Protein AF-A0A520K6S6-F1 (afdb_monomer_lite)

Secondary structure (DSSP, 8-state):
-HHHHHHH-THHHHSS--HHHH-S--HHHHHHHHTTTT-SSPP----STTSSHHHHHHHHHHHHHHTT---

Foldseek 3Di:
DVVVVCVVVVCLVVLAQPCVLQVDDDPVVLVVVVVVPPPPDDDDDDDDPPPCPSNSVRVNVRVCSVVPNND

pLDDT: mean 92.93, std 4.25, range [71.56, 97.0]

Structure (mmCIF, N/CA/C/O backbone):
data_AF-A0A520K6S6-F1
#
_entry.id   AF-A0A520K6S6-F1
#
loop_
_atom_site.group_PDB
_atom_site.id
_atom_site.type_symbol
_atom_site.label_atom_id
_atom_site.label_alt_id
_atom_site.label_comp_id
_atom_site.label_asym_id
_atom_site.label_entity_id
_atom_site.label_seq_id
_atom_site.pdbx_PDB_ins_code
_atom_site.Cartn_x
_atom_site.Cartn_y
_atom_site.Cartn_z
_atom_site.occupancy
_atom_site.B_iso_or_equiv
_atom_site.auth_seq_id
_atom_site.auth_comp_id
_atom_site.auth_asym_id
_atom_site.auth_atom_id
_atom_site.pdbx_PDB_model_num
ATOM 1 N N . MET A 1 1 ? -18.004 14.893 -8.434 1.00 71.56 1 MET A N 1
ATOM 2 C CA . MET A 1 1 ? -16.992 14.437 -7.450 1.00 71.56 1 MET A CA 1
ATOM 3 C C . MET A 1 1 ? -17.003 12.919 -7.263 1.00 71.56 1 MET A C 1
ATOM 5 O O . MET A 1 1 ? -15.975 12.317 -7.528 1.00 71.56 1 MET A O 1
ATOM 9 N N . LYS A 1 2 ? -18.137 12.285 -6.911 1.00 79.38 2 LYS A N 1
ATOM 10 C CA . LYS A 1 2 ? -18.235 10.818 -6.715 1.00 79.38 2 LYS A CA 1
ATOM 11 C C . LYS A 1 2 ? -17.672 9.979 -7.876 1.00 79.38 2 LYS A C 1
ATOM 13 O O . LYS A 1 2 ? -16.888 9.069 -7.640 1.00 79.38 2 LYS A O 1
ATOM 18 N N . GLU A 1 3 ? -17.991 10.342 -9.117 1.00 89.19 3 GLU A N 1
ATOM 19 C CA . GLU A 1 3 ? -17.515 9.611 -10.305 1.00 89.19 3 GLU A CA 1
ATOM 20 C C . GLU A 1 3 ? -16.000 9.697 -10.523 1.00 89.19 3 GLU A C 1
ATOM 22 O O . GLU A 1 3 ? -15.376 8.743 -10.980 1.00 89.19 3 GLU A O 1
ATOM 27 N N . ILE A 1 4 ? -15.375 10.809 -10.126 1.00 93.56 4 ILE A N 1
ATOM 28 C CA . ILE A 1 4 ? -13.916 10.943 -10.198 1.00 93.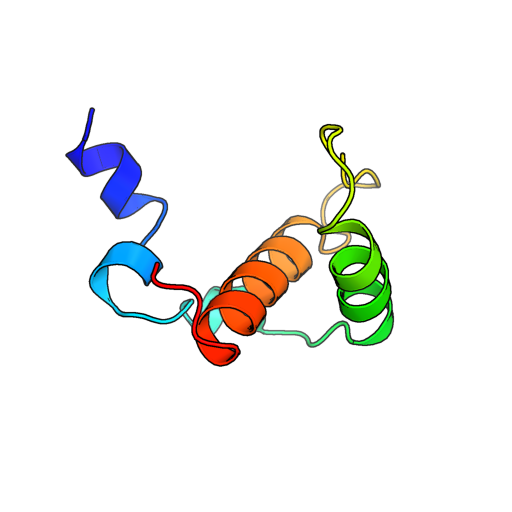56 4 ILE A CA 1
ATOM 29 C C . ILE A 1 4 ? -13.279 9.967 -9.212 1.00 93.56 4 ILE A C 1
ATOM 31 O O . ILE A 1 4 ? -12.386 9.222 -9.594 1.00 93.56 4 ILE A O 1
ATOM 35 N N . ILE A 1 5 ? -13.766 9.917 -7.971 1.00 92.00 5 ILE A N 1
ATOM 36 C CA . ILE A 1 5 ? -13.184 9.044 -6.947 1.00 92.00 5 ILE A CA 1
ATOM 37 C C . ILE A 1 5 ? -13.286 7.572 -7.379 1.00 92.00 5 ILE A C 1
ATOM 39 O O . ILE A 1 5 ? -12.283 6.867 -7.331 1.00 92.00 5 ILE A O 1
ATOM 43 N N . LYS A 1 6 ? -14.430 7.126 -7.915 1.00 89.44 6 LYS A N 1
ATOM 44 C CA . LYS A 1 6 ? -14.568 5.762 -8.463 1.00 89.44 6 LYS A CA 1
ATOM 45 C C . LYS A 1 6 ? -13.568 5.468 -9.584 1.00 89.44 6 LYS A C 1
ATOM 47 O O . LYS A 1 6 ? -12.966 4.403 -9.611 1.00 89.44 6 LYS A O 1
ATOM 52 N N . ARG A 1 7 ? -13.336 6.428 -10.485 1.00 90.94 7 ARG A N 1
ATOM 53 C CA . ARG A 1 7 ? -12.371 6.270 -11.585 1.00 90.94 7 ARG A CA 1
ATOM 54 C C . ARG A 1 7 ? -10.932 6.085 -11.092 1.00 90.94 7 ARG A C 1
ATOM 56 O O . ARG A 1 7 ? -10.164 5.363 -11.723 1.00 90.94 7 ARG A O 1
ATOM 63 N N . TRP A 1 8 ? -10.558 6.739 -9.994 1.00 91.94 8 TRP A N 1
ATOM 64 C CA . TRP A 1 8 ? -9.226 6.598 -9.393 1.00 91.94 8 TRP A CA 1
ATOM 65 C C . TRP A 1 8 ? -9.067 5.322 -8.556 1.00 91.94 8 TRP A C 1
ATOM 67 O O . TRP A 1 8 ? -7.936 4.876 -8.365 1.00 91.94 8 TRP A O 1
ATOM 77 N N . ASN A 1 9 ? -10.178 4.723 -8.119 1.00 94.19 9 ASN A N 1
ATOM 78 C CA . ASN A 1 9 ? -10.224 3.538 -7.263 1.00 94.19 9 ASN A CA 1
ATOM 79 C C . ASN A 1 9 ? -11.033 2.410 -7.945 1.00 94.19 9 ASN A C 1
ATOM 81 O O . ASN A 1 9 ? -12.113 2.049 -7.480 1.00 94.19 9 ASN A O 1
ATOM 85 N N . PRO A 1 10 ? -10.551 1.848 -9.072 1.00 93.31 10 PRO A N 1
ATOM 86 C CA . PRO A 1 10 ? -11.290 0.848 -9.854 1.00 93.31 10 PRO A CA 1
ATOM 87 C C . PRO A 1 10 ? -11.593 -0.451 -9.088 1.00 93.31 10 PRO A C 1
ATOM 89 O O . PRO A 1 10 ? -12.527 -1.168 -9.442 1.00 93.31 10 PRO A O 1
ATOM 92 N N . TRP A 1 11 ? -10.839 -0.758 -8.030 1.00 95.00 11 TRP A N 1
ATOM 93 C CA . TRP A 1 11 ? -11.081 -1.927 -7.180 1.00 95.00 11 TRP A CA 1
ATOM 94 C C . TRP A 1 11 ? -12.423 -1.867 -6.438 1.00 95.00 11 TRP A C 1
ATOM 96 O O . TRP A 1 11 ? -13.007 -2.917 -6.209 1.00 95.00 11 TRP A O 1
ATOM 106 N N . TRP A 1 12 ? -12.976 -0.676 -6.182 1.00 94.62 12 TRP A N 1
ATOM 107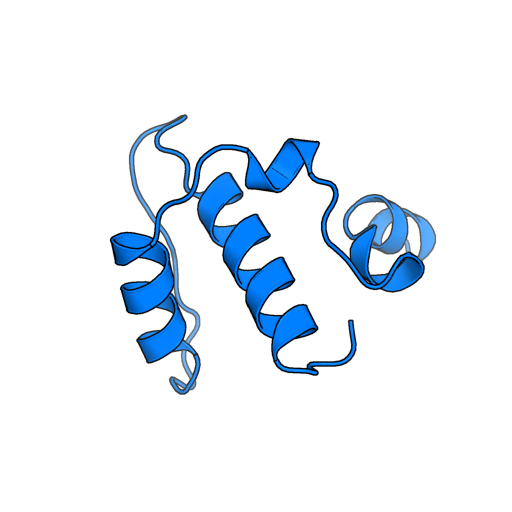 C CA . TRP A 1 12 ? -14.333 -0.505 -5.633 1.00 94.62 12 TRP A CA 1
ATOM 108 C C . TRP A 1 12 ? -15.443 -1.004 -6.564 1.00 94.62 12 TRP A C 1
ATOM 110 O O . TRP A 1 12 ? -16.580 -1.186 -6.145 1.00 94.62 12 TRP A O 1
ATOM 120 N N . LEU A 1 13 ? -15.141 -1.170 -7.854 1.00 91.81 13 LEU A N 1
ATOM 121 C CA . LEU A 1 13 ? -16.091 -1.671 -8.850 1.00 91.81 13 LEU A CA 1
ATOM 122 C C . LEU A 1 13 ? -15.817 -3.130 -9.213 1.00 91.81 13 LEU A C 1
ATOM 124 O O . LEU A 1 13 ? -16.747 -3.875 -9.506 1.00 91.81 13 LEU A O 1
ATOM 128 N N . HIS A 1 14 ? -14.544 -3.522 -9.248 1.00 90.44 14 HIS A N 1
ATOM 129 C CA . HIS A 1 14 ? -14.123 -4.819 -9.779 1.00 90.44 14 HIS A CA 1
ATOM 130 C C . HIS A 1 14 ? -13.729 -5.836 -8.709 1.00 90.44 14 HIS A C 1
ATOM 132 O O . HIS A 1 14 ? -13.468 -6.985 -9.059 1.00 90.44 14 HIS A O 1
ATOM 138 N N . GLY A 1 15 ? -13.639 -5.428 -7.441 1.00 93.00 15 GLY A N 1
ATOM 139 C CA . GLY A 1 15 ? -13.225 -6.308 -6.351 1.00 93.00 15 GLY A CA 1
ATOM 140 C C . GLY A 1 15 ? -11.777 -6.786 -6.462 1.00 93.00 15 GLY A C 1
ATOM 141 O O . GLY A 1 15 ? -11.449 -7.836 -5.932 1.00 93.00 15 GLY A O 1
ATOM 142 N N . ARG A 1 16 ? -10.929 -6.075 -7.216 1.00 91.94 16 ARG A N 1
ATOM 143 C CA . ARG A 1 16 ? -9.499 -6.378 -7.374 1.00 91.94 16 ARG A CA 1
ATOM 144 C C . ARG A 1 16 ? -8.728 -5.186 -7.912 1.00 91.94 16 ARG A C 1
ATOM 146 O O . ARG A 1 16 ? -9.287 -4.349 -8.637 1.00 91.94 16 ARG A O 1
ATOM 153 N N . VAL A 1 17 ? -7.435 -5.131 -7.628 1.00 95.31 17 VAL A N 1
ATOM 154 C CA . VAL A 1 17 ? -6.554 -4.128 -8.221 1.00 95.31 17 VAL A CA 1
ATOM 155 C C . VAL A 1 17 ? -6.140 -4.578 -9.633 1.00 95.31 17 VAL A C 1
ATOM 157 O O . VAL A 1 17 ? -5.860 -5.751 -9.860 1.00 95.31 17 VAL A O 1
ATOM 160 N N . PRO A 1 18 ? -6.093 -3.683 -10.641 1.00 92.56 18 PRO A N 1
ATOM 161 C CA . PRO A 1 18 ? -5.633 -4.070 -11.974 1.00 92.56 18 PRO A CA 1
ATOM 162 C C . PRO A 1 18 ? -4.182 -4.577 -11.956 1.00 92.56 18 PRO A C 1
ATOM 164 O O . PRO A 1 18 ? -3.309 -3.868 -11.459 1.00 92.56 18 PRO A O 1
ATOM 167 N N . GLU A 1 19 ? -3.885 -5.705 -12.612 1.00 89.25 19 GLU A N 1
ATOM 168 C CA . GLU A 1 19 ? -2.529 -6.304 -12.667 1.00 89.25 19 GLU A CA 1
ATOM 169 C C . GLU A 1 19 ? -1.436 -5.318 -13.118 1.00 89.25 19 GLU A C 1
ATOM 171 O O . GLU A 1 19 ? -0.293 -5.331 -12.657 1.00 89.25 19 GLU A O 1
ATOM 176 N N . SER A 1 20 ? -1.801 -4.371 -13.990 1.00 89.12 20 SER A N 1
ATOM 177 C CA . SER A 1 20 ? -0.909 -3.289 -14.427 1.00 89.12 20 SER A CA 1
ATOM 178 C C . SER A 1 20 ? -0.334 -2.442 -13.278 1.00 89.12 20 SER A C 1
ATOM 180 O O . SER A 1 20 ? 0.696 -1.789 -13.471 1.00 89.12 20 SER A O 1
ATOM 182 N N . LYS A 1 21 ? -0.975 -2.450 -12.103 1.00 87.44 21 LYS A N 1
ATOM 183 C CA . LYS A 1 21 ? -0.616 -1.694 -10.897 1.00 87.44 21 LYS A CA 1
ATOM 184 C C . LYS A 1 21 ? 0.171 -2.521 -9.872 1.00 87.44 21 LYS A C 1
ATOM 186 O O . LYS A 1 21 ? 0.913 -1.916 -9.098 1.00 87.44 21 LYS A O 1
ATOM 191 N N . THR A 1 22 ? 0.074 -3.853 -9.901 1.00 83.69 22 THR A N 1
ATOM 192 C CA . THR A 1 22 ? 0.713 -4.778 -8.940 1.00 83.69 22 THR A CA 1
ATOM 193 C C . THR A 1 22 ? 1.971 -5.481 -9.480 1.00 83.69 22 THR A C 1
ATOM 195 O O . THR A 1 22 ? 2.661 -6.147 -8.716 1.00 83.69 22 THR A O 1
ATOM 198 N N . ARG A 1 23 ? 2.337 -5.241 -10.752 1.00 79.69 23 ARG A N 1
ATOM 199 C CA . ARG A 1 23 ? 3.457 -5.822 -11.539 1.00 79.69 23 ARG A CA 1
ATOM 200 C C . ARG A 1 23 ? 4.646 -6.480 -10.815 1.00 79.69 23 ARG A C 1
ATOM 202 O O . ARG A 1 23 ? 5.034 -7.567 -11.218 1.00 79.69 23 ARG A O 1
ATOM 209 N N . ILE A 1 24 ? 5.317 -5.805 -9.874 1.00 89.94 24 ILE A N 1
ATOM 210 C CA . ILE A 1 24 ? 6.555 -6.318 -9.249 1.00 89.94 24 ILE A CA 1
ATOM 211 C C . ILE A 1 24 ? 6.310 -6.537 -7.766 1.00 89.94 24 ILE A C 1
ATOM 213 O O . ILE A 1 24 ? 6.244 -5.553 -7.027 1.00 89.94 24 ILE A O 1
ATOM 217 N N . ALA A 1 25 ? 6.216 -7.799 -7.345 1.00 90.00 25 ALA A N 1
ATOM 218 C CA . ALA A 1 25 ? 6.028 -8.189 -5.950 1.00 90.00 25 ALA A CA 1
ATOM 219 C C . ALA A 1 25 ? 7.117 -7.604 -5.034 1.00 90.00 25 ALA A C 1
ATOM 221 O O . ALA A 1 25 ? 8.299 -7.575 -5.381 1.00 90.00 25 ALA A O 1
ATOM 222 N N . ARG A 1 26 ? 6.708 -7.122 -3.856 1.00 92.38 26 ARG A N 1
ATOM 223 C CA . ARG A 1 26 ? 7.590 -6.532 -2.833 1.00 92.38 26 ARG A CA 1
ATOM 224 C C . ARG A 1 26 ? 7.248 -7.104 -1.453 1.00 92.38 26 ARG A C 1
ATOM 226 O O . ARG A 1 26 ? 6.779 -6.358 -0.594 1.00 92.38 26 ARG A O 1
ATOM 233 N N . PRO A 1 27 ? 7.448 -8.416 -1.242 1.00 93.94 27 PRO A N 1
ATOM 234 C CA . PRO A 1 27 ? 6.933 -9.128 -0.072 1.00 93.94 27 PRO A CA 1
ATOM 235 C C . PRO A 1 27 ? 7.470 -8.572 1.251 1.00 93.94 27 PRO A C 1
ATOM 237 O O . PRO A 1 27 ? 6.706 -8.407 2.195 1.00 93.94 27 PRO A O 1
ATOM 240 N N . GLU A 1 28 ? 8.750 -8.197 1.310 1.00 94.81 28 GLU A N 1
ATOM 241 C CA . GLU A 1 28 ? 9.347 -7.627 2.524 1.00 94.81 28 GLU A CA 1
ATOM 242 C C . GLU A 1 28 ? 8.732 -6.271 2.891 1.00 94.81 28 GLU A C 1
ATOM 244 O O . GLU A 1 28 ? 8.325 -6.049 4.031 1.00 94.81 28 GLU A O 1
ATOM 249 N N . THR A 1 29 ? 8.623 -5.358 1.917 1.00 94.50 29 THR A N 1
ATOM 250 C CA . THR A 1 29 ? 8.049 -4.025 2.148 1.00 94.50 29 THR A CA 1
ATOM 251 C C . THR A 1 29 ? 6.562 -4.114 2.473 1.00 94.50 29 THR A C 1
ATOM 253 O O . THR A 1 29 ? 6.100 -3.444 3.395 1.00 94.50 29 THR A O 1
ATOM 256 N N . LEU A 1 30 ? 5.821 -4.952 1.742 1.00 95.94 30 LEU A N 1
ATOM 257 C CA . LEU A 1 30 ? 4.404 -5.195 1.989 1.00 95.94 30 LEU A CA 1
ATOM 258 C C . LEU A 1 30 ? 4.192 -5.766 3.394 1.00 95.94 30 LEU A C 1
ATOM 260 O O . LEU A 1 30 ? 3.423 -5.198 4.161 1.00 95.94 30 LEU A O 1
ATOM 264 N N . GLY A 1 31 ? 4.933 -6.812 3.768 1.00 96.19 31 GLY A N 1
ATOM 265 C CA . GLY A 1 31 ? 4.845 -7.419 5.096 1.00 96.19 31 GLY A CA 1
ATOM 266 C C . GLY A 1 31 ? 5.187 -6.443 6.226 1.00 96.19 31 GLY A C 1
ATOM 267 O O . GLY A 1 31 ? 4.572 -6.492 7.289 1.00 96.19 31 GLY A O 1
ATOM 268 N N . GLY A 1 32 ? 6.124 -5.518 6.001 1.00 95.44 32 GLY A N 1
ATOM 269 C CA . GLY A 1 32 ? 6.407 -4.428 6.937 1.00 95.44 32 GLY A CA 1
ATOM 270 C C . GLY A 1 32 ? 5.223 -3.476 7.120 1.00 95.44 32 GLY A C 1
ATOM 271 O O . GLY A 1 32 ? 4.890 -3.132 8.249 1.00 95.44 32 GLY A O 1
ATOM 272 N N . ILE A 1 33 ? 4.560 -3.087 6.029 1.00 95.06 33 ILE A N 1
ATOM 273 C CA . ILE A 1 33 ? 3.414 -2.165 6.065 1.00 95.06 33 ILE A CA 1
ATOM 274 C C . ILE A 1 33 ? 2.163 -2.834 6.640 1.00 95.06 33 ILE A C 1
ATOM 276 O O . ILE A 1 33 ? 1.446 -2.199 7.407 1.00 95.06 33 ILE A O 1
ATOM 280 N N . VAL A 1 34 ? 1.919 -4.111 6.339 1.00 95.88 34 VAL A N 1
ATOM 281 C CA . VAL A 1 34 ? 0.785 -4.875 6.892 1.00 95.88 34 VAL A CA 1
ATOM 282 C C . VAL A 1 34 ? 0.821 -4.885 8.423 1.00 95.88 34 VAL A C 1
ATOM 284 O O . VAL A 1 34 ? -0.203 -4.684 9.069 1.00 95.88 34 VAL A O 1
ATOM 287 N N . LYS A 1 35 ? 2.012 -4.999 9.026 1.00 94.75 35 LYS A N 1
ATOM 288 C CA . LYS A 1 35 ? 2.187 -4.914 10.490 1.00 94.75 35 LYS A CA 1
ATOM 289 C C . LYS A 1 35 ? 1.793 -3.554 11.076 1.00 94.75 35 LYS A C 1
ATOM 291 O O . LYS A 1 35 ? 1.500 -3.475 12.265 1.00 94.75 35 LYS A O 1
ATOM 296 N N . LEU A 1 36 ? 1.795 -2.498 10.263 1.00 95.19 36 LEU A N 1
ATOM 297 C CA . LEU A 1 36 ? 1.432 -1.142 10.672 1.00 95.19 36 LEU A CA 1
ATOM 298 C C . LEU A 1 36 ? -0.069 -0.858 10.518 1.00 95.19 36 LEU A C 1
ATOM 300 O O . LEU A 1 36 ? -0.517 0.179 10.986 1.00 95.19 36 LEU A O 1
ATOM 304 N N . LEU A 1 37 ? -0.867 -1.750 9.918 1.00 93.06 37 LEU A N 1
ATOM 305 C CA . LEU A 1 37 ? -2.302 -1.504 9.687 1.00 93.06 37 LEU A CA 1
ATOM 306 C C . LEU A 1 37 ? -3.111 -1.261 10.969 1.00 93.06 37 LEU A C 1
ATOM 308 O O . LEU A 1 37 ? -4.143 -0.601 10.922 1.00 93.06 37 LEU A O 1
ATOM 312 N N . ASN A 1 38 ? -2.641 -1.779 12.106 1.00 91.12 38 ASN A N 1
ATOM 313 C CA . ASN A 1 38 ? -3.331 -1.670 13.392 1.00 91.12 38 ASN A CA 1
ATOM 314 C C . ASN A 1 38 ? -2.985 -0.396 14.180 1.00 91.12 38 ASN A C 1
ATOM 316 O O . ASN A 1 38 ? -3.500 -0.211 15.286 1.00 91.12 38 ASN A O 1
ATOM 320 N N . ILE A 1 39 ? -2.107 0.470 13.662 1.00 94.56 39 ILE A N 1
ATOM 321 C CA . ILE A 1 39 ? -1.808 1.744 14.324 1.00 94.56 39 ILE A CA 1
ATOM 322 C C . ILE A 1 39 ? -2.949 2.741 14.080 1.00 94.56 39 ILE A C 1
ATOM 324 O O . ILE A 1 39 ? -3.625 2.692 13.053 1.00 94.56 39 ILE A O 1
ATOM 328 N N . LYS A 1 40 ? -3.183 3.652 15.028 1.00 94.50 40 LYS A N 1
ATOM 329 C CA . LYS A 1 40 ? -4.278 4.638 14.923 1.00 94.50 40 LYS A CA 1
ATOM 330 C C . LYS A 1 40 ? -3.866 5.883 14.137 1.00 94.50 40 LYS A C 1
ATOM 332 O O . LYS A 1 40 ? -4.712 6.682 13.740 1.00 94.50 40 LYS A O 1
ATOM 337 N N . GLU A 1 41 ? -2.569 6.064 13.952 1.00 95.12 41 GLU A N 1
ATOM 338 C CA . GLU A 1 41 ? -1.943 7.201 13.307 1.00 95.12 41 GLU A CA 1
ATOM 339 C C . GLU A 1 41 ? -1.879 7.045 11.783 1.00 95.12 41 GLU A C 1
ATOM 341 O O . GLU A 1 41 ? -1.859 5.948 11.223 1.00 95.12 41 GLU A O 1
ATOM 346 N N . ILE A 1 42 ? -1.779 8.177 11.084 1.00 93.69 42 ILE A N 1
ATOM 347 C CA . ILE A 1 42 ? -1.537 8.179 9.641 1.00 93.69 42 ILE A CA 1
ATOM 348 C C . ILE A 1 42 ? -0.118 7.660 9.374 1.00 93.69 42 ILE A C 1
ATOM 350 O O . ILE A 1 42 ? 0.865 8.257 9.813 1.00 93.69 42 ILE A O 1
ATOM 354 N N . THR A 1 43 ? -0.007 6.587 8.589 1.00 93.25 43 THR A N 1
ATOM 355 C CA . THR A 1 43 ? 1.284 6.073 8.107 1.00 93.25 43 THR A CA 1
ATOM 356 C C . THR A 1 43 ? 1.665 6.722 6.778 1.00 93.25 43 THR A C 1
ATOM 358 O O . THR A 1 43 ? 0.913 6.663 5.804 1.00 93.25 43 THR A O 1
ATOM 361 N N . CYS A 1 44 ? 2.872 7.285 6.701 1.00 94.50 44 CYS A N 1
ATOM 362 C CA . CYS A 1 44 ? 3.410 7.893 5.483 1.00 94.50 44 CYS A CA 1
ATOM 363 C C . CYS A 1 44 ? 4.534 7.036 4.881 1.00 94.50 44 CYS A C 1
ATOM 365 O O . CYS A 1 44 ? 5.573 6.840 5.506 1.00 94.50 44 CYS A O 1
ATOM 367 N N . ILE A 1 45 ? 4.375 6.592 3.629 1.00 93.25 45 ILE A N 1
ATOM 368 C CA . ILE A 1 45 ? 5.436 5.899 2.876 1.00 93.25 45 ILE A CA 1
ATOM 369 C C . ILE A 1 45 ? 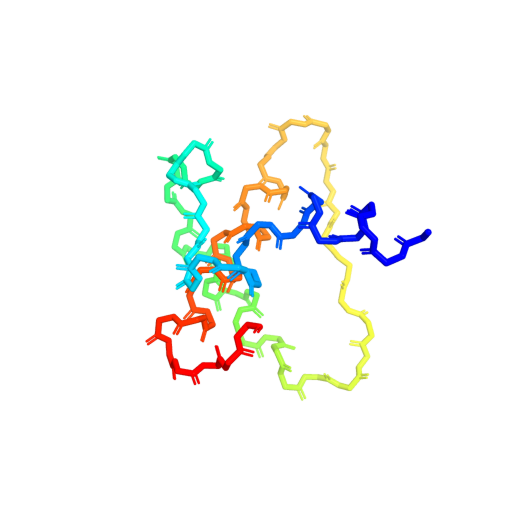6.270 6.941 2.117 1.00 93.25 45 ILE A C 1
ATOM 371 O O . ILE A 1 45 ? 5.784 7.572 1.175 1.00 93.25 45 ILE A O 1
ATOM 375 N N . THR A 1 46 ? 7.538 7.110 2.494 1.00 95.44 46 THR A N 1
ATOM 376 C CA . THR A 1 46 ? 8.451 8.114 1.915 1.00 95.44 46 THR A CA 1
ATOM 377 C C . THR A 1 46 ? 9.591 7.472 1.113 1.00 95.44 46 THR A C 1
ATOM 379 O O . THR A 1 46 ? 9.737 6.253 1.067 1.00 95.44 46 THR A O 1
ATOM 382 N N . GLY A 1 47 ? 10.353 8.284 0.367 1.00 95.38 47 GLY A N 1
ATOM 383 C CA . GLY A 1 47 ? 11.502 7.830 -0.431 1.00 95.38 47 GLY A CA 1
ATOM 384 C C . GLY A 1 47 ? 11.576 8.456 -1.826 1.00 95.38 47 GLY A C 1
ATOM 385 O O . GLY A 1 47 ? 10.655 9.151 -2.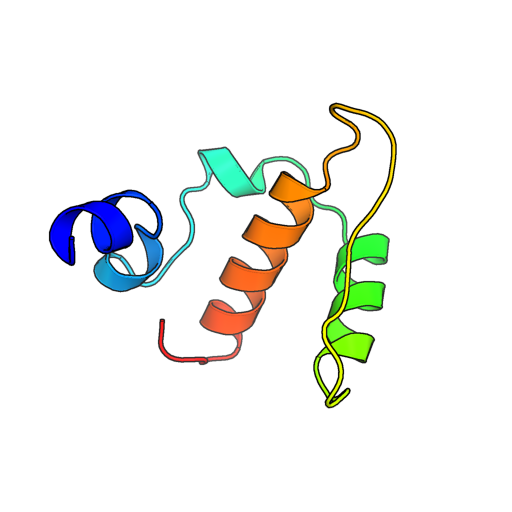267 1.00 95.38 47 GLY A O 1
ATOM 386 N N . VAL A 1 48 ? 12.655 8.173 -2.558 1.00 97.00 48 VAL A N 1
ATOM 387 C CA . VAL A 1 48 ? 12.966 8.798 -3.859 1.00 97.00 48 VAL A CA 1
ATOM 388 C C . VAL A 1 48 ? 11.907 8.549 -4.942 1.00 97.00 48 VAL A C 1
ATOM 390 O O . VAL A 1 48 ? 11.116 7.600 -4.897 1.00 97.00 48 VAL A O 1
ATOM 393 N N . ARG A 1 49 ? 11.841 9.425 -5.950 1.00 95.38 49 ARG A N 1
ATOM 394 C CA . ARG A 1 49 ? 10.900 9.274 -7.071 1.00 95.38 49 ARG A CA 1
ATOM 395 C C . ARG A 1 49 ? 11.142 7.937 -7.789 1.00 95.38 49 ARG A C 1
ATOM 397 O O . ARG A 1 49 ? 12.277 7.545 -8.007 1.00 95.38 49 ARG A O 1
ATOM 404 N N . ARG A 1 50 ? 10.053 7.247 -8.156 1.00 91.00 50 ARG A N 1
ATOM 405 C CA . ARG A 1 50 ? 10.061 5.944 -8.857 1.00 91.00 50 ARG A CA 1
ATOM 406 C C . ARG A 1 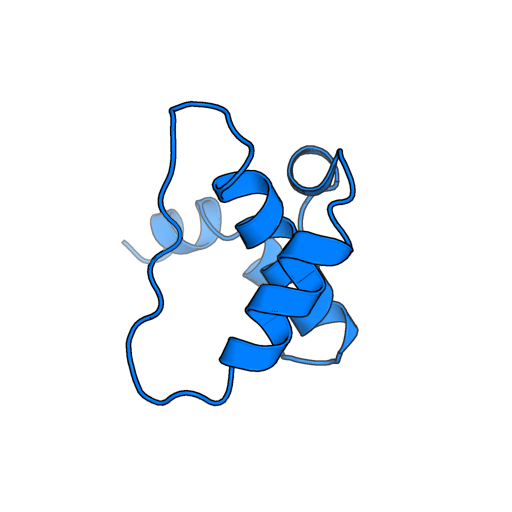50 ? 10.679 4.754 -8.091 1.00 91.00 50 ARG A C 1
ATOM 408 O O . ARG A 1 50 ? 10.900 3.722 -8.703 1.00 91.00 50 ARG A O 1
ATOM 415 N N . CYS A 1 51 ? 10.826 4.809 -6.761 1.00 92.75 51 CYS A N 1
ATOM 416 C CA . CYS A 1 51 ? 11.239 3.631 -5.971 1.00 92.75 51 CYS A CA 1
ATOM 417 C C . CYS A 1 51 ? 10.136 2.573 -5.729 1.00 92.75 51 CYS A C 1
ATOM 419 O O . CYS A 1 51 ? 10.389 1.563 -5.084 1.00 92.75 51 CYS A O 1
ATOM 421 N N . GLY A 1 52 ? 8.914 2.783 -6.235 1.00 93.12 52 GLY A N 1
ATOM 422 C CA . GLY A 1 52 ? 7.828 1.797 -6.131 1.00 93.12 52 GLY A CA 1
ATOM 423 C C . GLY A 1 52 ? 6.841 1.997 -4.977 1.00 93.12 52 GLY A C 1
ATOM 424 O O . GLY A 1 52 ? 6.023 1.119 -4.748 1.00 93.12 52 G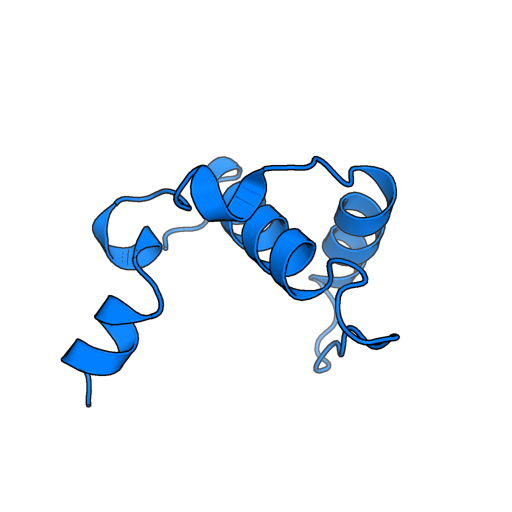LY A O 1
ATOM 425 N N . LYS A 1 53 ? 6.843 3.149 -4.291 1.00 95.00 53 LYS A N 1
ATOM 426 C CA . LYS A 1 53 ? 5.886 3.450 -3.199 1.00 95.00 53 LYS A CA 1
ATOM 427 C C . LYS A 1 53 ? 4.425 3.220 -3.594 1.00 95.00 53 LYS A C 1
ATOM 429 O O . LYS A 1 53 ? 3.706 2.510 -2.908 1.00 95.00 53 LYS A O 1
ATOM 434 N N . SER A 1 54 ? 4.000 3.780 -4.730 1.00 93.81 54 SER A N 1
ATOM 435 C CA . SER A 1 54 ? 2.632 3.595 -5.229 1.00 93.81 54 SER A CA 1
ATOM 436 C C . SER A 1 54 ? 2.341 2.137 -5.585 1.00 93.81 54 SER A C 1
ATOM 438 O O . SER A 1 54 ? 1.231 1.681 -5.367 1.00 93.81 54 SER A O 1
ATOM 440 N N . THR A 1 55 ? 3.331 1.397 -6.092 1.00 94.94 55 THR A N 1
ATOM 441 C CA . THR A 1 55 ? 3.192 -0.038 -6.382 1.00 94.94 55 THR A CA 1
ATOM 442 C C . THR A 1 55 ? 2.919 -0.834 -5.112 1.00 94.94 55 THR A C 1
ATOM 444 O O . THR A 1 55 ? 2.006 -1.647 -5.108 1.00 94.94 55 THR A O 1
ATOM 447 N N . VAL A 1 56 ? 3.650 -0.560 -4.027 1.00 95.56 56 VAL A N 1
ATOM 448 C CA . VAL A 1 56 ? 3.410 -1.223 -2.735 1.00 95.56 56 VAL A CA 1
ATOM 449 C C . VAL A 1 56 ? 2.038 -0.854 -2.167 1.00 95.56 56 VAL A C 1
ATOM 451 O O . VAL A 1 56 ? 1.348 -1.716 -1.646 1.00 95.56 56 VAL A O 1
ATOM 454 N N . LEU A 1 57 ? 1.604 0.400 -2.323 1.00 95.62 57 LEU A N 1
ATOM 455 C CA . LEU A 1 57 ? 0.248 0.830 -1.955 1.00 95.62 57 LEU A CA 1
ATOM 456 C C . LEU A 1 57 ? -0.835 0.049 -2.711 1.00 95.62 57 LEU A C 1
ATOM 458 O O . LEU A 1 57 ? -1.806 -0.386 -2.106 1.00 95.62 57 LEU A O 1
ATOM 462 N N . TYR A 1 58 ? -0.661 -0.164 -4.016 1.00 96.38 58 TYR A N 1
ATOM 463 C CA . TYR A 1 58 ? -1.586 -0.979 -4.803 1.00 96.38 58 TYR A CA 1
ATOM 464 C C . TYR A 1 58 ? -1.578 -2.448 -4.375 1.00 96.38 58 TYR A C 1
ATOM 466 O O . TYR A 1 58 ? -2.640 -3.045 -4.286 1.00 96.38 58 TYR A O 1
ATOM 474 N N . GLN A 1 59 ? -0.410 -3.007 -4.058 1.00 95.81 59 GLN A N 1
ATOM 475 C CA . GLN A 1 59 ? -0.295 -4.373 -3.534 1.00 95.81 59 GLN A CA 1
ATOM 476 C C . GLN A 1 59 ? -0.930 -4.527 -2.153 1.00 95.81 59 GLN A C 1
ATOM 478 O O . GLN A 1 59 ? -1.516 -5.561 -1.875 1.00 95.81 59 GLN A O 1
ATOM 483 N N . LEU A 1 60 ? -0.853 -3.499 -1.304 1.00 96.19 60 LEU A N 1
ATOM 484 C CA . LEU A 1 60 ? -1.537 -3.489 -0.014 1.00 96.19 60 LEU A CA 1
ATOM 485 C C . LEU A 1 60 ? -3.055 -3.510 -0.186 1.00 96.19 60 LEU A C 1
ATOM 487 O O . LEU A 1 60 ? -3.726 -4.261 0.508 1.00 96.19 60 LEU A O 1
ATOM 491 N N . ILE A 1 61 ? -3.592 -2.702 -1.104 1.00 96.31 61 ILE A N 1
ATOM 492 C CA . ILE A 1 61 ? -5.031 -2.701 -1.400 1.00 96.31 61 ILE A CA 1
ATOM 493 C C . ILE A 1 61 ? -5.471 -4.084 -1.889 1.00 96.31 61 ILE A C 1
ATOM 495 O O . ILE A 1 61 ? -6.475 -4.595 -1.410 1.00 96.31 61 ILE A O 1
ATOM 499 N N . ASP A 1 62 ? -4.714 -4.683 -2.807 1.00 95.81 62 ASP A N 1
ATOM 500 C CA . ASP A 1 62 ? -5.008 -6.014 -3.349 1.00 95.81 62 ASP A CA 1
ATOM 501 C C . ASP A 1 62 ? -4.996 -7.077 -2.241 1.00 95.81 62 ASP A C 1
ATOM 503 O O . ASP A 1 62 ? -5.976 -7.791 -2.069 1.00 95.81 62 ASP A O 1
ATOM 507 N N . HIS A 1 63 ? -3.956 -7.072 -1.401 1.00 95.44 63 HIS A N 1
ATOM 508 C CA . HIS A 1 63 ? -3.837 -7.960 -0.245 1.00 95.44 63 HIS A CA 1
ATOM 509 C C . HIS A 1 63 ? -5.014 -7.821 0.733 1.00 95.44 63 HIS A C 1
ATOM 511 O O . HIS A 1 63 ? -5.552 -8.820 1.191 1.00 95.44 63 HIS A O 1
ATOM 517 N N . LEU A 1 64 ? -5.455 -6.596 1.040 1.00 96.56 64 LEU A N 1
ATOM 518 C CA . LEU A 1 64 ? -6.609 -6.378 1.920 1.00 96.56 64 LEU A CA 1
ATOM 519 C C . LEU A 1 64 ? -7.894 -6.970 1.329 1.00 96.56 64 LEU A C 1
ATOM 521 O O . LEU A 1 64 ? -8.688 -7.562 2.057 1.00 96.56 64 LEU A O 1
ATOM 525 N N . ILE A 1 65 ? -8.097 -6.814 0.022 1.00 96.38 65 ILE A N 1
ATOM 526 C CA . ILE A 1 65 ? -9.263 -7.371 -0.668 1.00 96.38 65 ILE A CA 1
ATOM 527 C C . ILE A 1 65 ? -9.209 -8.905 -0.666 1.00 96.38 65 ILE A C 1
ATOM 529 O O . ILE A 1 65 ? -10.227 -9.545 -0.405 1.00 96.38 65 ILE A O 1
ATOM 533 N N . GLU A 1 66 ? -8.034 -9.495 -0.899 1.00 94.38 66 GLU A N 1
ATOM 534 C CA . GLU A 1 66 ? -7.811 -10.946 -0.817 1.00 94.38 66 GLU A CA 1
ATOM 535 C C . GLU A 1 66 ? -8.092 -11.505 0.588 1.00 94.38 66 GLU A C 1
ATOM 537 O O . GLU A 1 66 ? -8.672 -12.582 0.712 1.00 94.38 66 GLU A O 1
ATOM 542 N N . GLU A 1 67 ? -7.778 -10.745 1.642 1.00 96.19 67 GLU A N 1
ATOM 543 C CA . GLU A 1 67 ? -8.100 -11.074 3.042 1.00 96.19 67 GLU A CA 1
ATOM 544 C C . GLU A 1 67 ? -9.589 -10.858 3.396 1.00 96.19 67 GLU A C 1
ATOM 546 O O . GLU A 1 67 ? -10.009 -11.081 4.533 1.00 96.19 67 GLU A O 1
ATOM 551 N N . GLY A 1 68 ? -10.414 -10.433 2.435 1.00 95.62 68 GLY A N 1
ATOM 552 C CA . GLY A 1 68 ? -11.859 -10.277 2.602 1.00 95.62 68 GLY A CA 1
ATOM 553 C C . GLY A 1 68 ? -12.310 -8.887 3.055 1.00 95.62 68 GLY A C 1
ATOM 554 O O . GLY A 1 68 ? -13.476 -8.716 3.421 1.00 95.62 68 GLY A O 1
ATOM 555 N N . VAL A 1 69 ? -11.436 -7.875 3.019 1.00 96.00 69 VAL A N 1
ATOM 556 C CA . VAL A 1 69 ? -11.858 -6.481 3.217 1.00 96.00 69 VAL A CA 1
ATOM 557 C C . VAL A 1 69 ? -12.686 -6.044 2.016 1.00 96.00 69 VAL A C 1
ATOM 559 O O . VAL A 1 69 ? -12.206 -6.044 0.885 1.00 96.00 69 VAL A O 1
ATOM 562 N N . ASN A 1 70 ? -13.933 -5.643 2.266 1.00 94.19 70 ASN A N 1
ATOM 563 C CA . ASN A 1 70 ? -14.826 -5.181 1.211 1.00 94.19 70 ASN A CA 1
ATOM 564 C C . ASN A 1 70 ? -14.322 -3.845 0.619 1.00 94.19 70 ASN A C 1
ATOM 566 O O . ASN A 1 70 ? -14.208 -2.876 1.379 1.00 94.19 70 ASN A O 1
ATOM 570 N N . PRO A 1 71 ? -14.014 -3.785 -0.688 1.00 91.12 71 PRO A N 1
ATOM 571 C CA . PRO A 1 71 ? -13.543 -2.570 -1.343 1.00 91.12 71 PRO A CA 1
ATOM 572 C C . PRO A 1 71 ? -14.627 -1.498 -1.501 1.00 91.12 71 PRO A C 1
ATOM 574 O O . PRO A 1 71 ? -15.794 -1.824 -1.808 1.00 91.12 71 PRO A O 1
#

Radius of gyration: 12.78 Å; chains: 1; bounding box: 31×26×29 Å

Sequence (71 aa):
MKEIIKRWNPWWLHGRVPESKTRIARPETLGGIVKLLNIKEITCITGVRRCGKSTVLYQLIDHLIEEGVNP